Protein AF-A0AAN8INA0-F1 (afdb_monomer_lite)

pLDDT: mean 74.71, std 15.45, range [48.56, 95.62]

Foldseek 3Di:
DDDDQLVFFDPVCNVVVCVLPDCPVVPQPQDQPPVVRDRDRPDPDPDPDPPNDRDDDTHTDDDDPDD

Radius of gyration: 18.63 Å; chains: 1; bounding box: 44×22×52 Å

InterPro domains:
  IPR001067 Nuclear translocator [PR00785] (7-25)
  IPR001067 Nuclear translocator [PR00785] (50-63)
  IPR050933 Circadian Clock Transcription Factors [PTHR23042] (2-63)

Secondary structure (DSSP, 8-state):
----HHHHB-GGGHHHHHHHH-GGGG---EEEETTTTEEEE----S---GGG-------B--S----

Organism: Trichostrongylus colubriformis (NCBI:txid6319)

Structure (mmCIF, N/CA/C/O backbone):
data_AF-A0AAN8INA0-F1
#
_entry.id   AF-A0AAN8INA0-F1
#
loop_
_atom_site.group_PDB
_atom_site.id
_atom_site.type_symbol
_atom_site.label_atom_id
_atom_site.label_alt_id
_atom_site.label_comp_id
_atom_site.label_asym_id
_atom_site.label_entity_id
_atom_site.label_seq_id
_atom_site.pdbx_PDB_ins_code
_atom_site.Cartn_x
_atom_site.Cartn_y
_atom_site.Cartn_z
_atom_site.occupancy
_atom_site.B_iso_or_equiv
_atom_site.auth_seq_id
_atom_site.auth_comp_id
_atom_site.auth_asym_id
_atom_site.auth_atom_id
_atom_site.pdbx_PDB_model_num
ATOM 1 N N . MET A 1 1 ? -0.632 -7.871 19.882 1.00 56.66 1 MET A N 1
ATOM 2 C CA . MET A 1 1 ? -1.457 -8.301 18.734 1.00 56.66 1 MET A CA 1
ATOM 3 C C . MET A 1 1 ? -0.808 -7.753 17.476 1.00 56.66 1 MET A C 1
ATOM 5 O O . MET A 1 1 ? -0.542 -6.560 17.442 1.00 56.66 1 MET A O 1
ATOM 9 N N . ASN A 1 2 ? -0.467 -8.609 16.512 1.00 67.62 2 ASN A N 1
ATOM 10 C CA . ASN A 1 2 ? 0.061 -8.178 15.214 1.00 67.62 2 ASN A CA 1
ATOM 11 C C . ASN A 1 2 ? -1.126 -7.996 14.265 1.00 67.62 2 ASN A C 1
ATOM 13 O O . ASN A 1 2 ? -1.622 -8.981 13.730 1.00 67.62 2 ASN A O 1
ATOM 17 N N . HIS A 1 3 ? -1.600 -6.761 14.111 1.00 77.69 3 HIS A N 1
ATOM 18 C CA . HIS A 1 3 ? -2.595 -6.422 13.094 1.00 77.69 3 HIS A CA 1
ATOM 19 C C . HIS A 1 3 ? -1.905 -6.238 11.749 1.00 77.69 3 HIS A C 1
ATOM 21 O O . HIS A 1 3 ? -0.852 -5.595 11.671 1.00 77.69 3 HIS A O 1
ATOM 27 N N . THR A 1 4 ? -2.485 -6.794 10.688 1.00 87.25 4 THR A N 1
ATOM 28 C CA . THR A 1 4 ? -2.003 -6.502 9.337 1.00 87.25 4 THR A CA 1
ATOM 29 C C . THR A 1 4 ? -2.426 -5.088 8.934 1.00 87.25 4 THR A C 1
ATOM 31 O O . THR A 1 4 ? -3.474 -4.600 9.350 1.00 87.25 4 THR A O 1
ATOM 34 N N . ILE A 1 5 ? -1.628 -4.404 8.105 1.00 88.12 5 ILE A N 1
ATOM 35 C CA . ILE A 1 5 ? -1.946 -3.029 7.678 1.00 88.12 5 ILE A CA 1
ATOM 36 C C . ILE A 1 5 ? -3.312 -2.941 6.974 1.00 88.12 5 ILE A C 1
ATOM 38 O O . ILE A 1 5 ? -4.021 -1.955 7.134 1.00 88.12 5 ILE A O 1
ATOM 42 N N . ASN A 1 6 ? -3.719 -4.003 6.271 1.00 87.06 6 ASN A N 1
ATOM 43 C CA . ASN A 1 6 ? -4.992 -4.075 5.553 1.00 87.06 6 ASN A CA 1
ATOM 44 C C . ASN A 1 6 ? -6.211 -4.015 6.486 1.00 87.06 6 ASN A C 1
ATOM 46 O O . ASN A 1 6 ? -7.227 -3.438 6.113 1.00 87.06 6 ASN A O 1
ATOM 50 N N . GLU A 1 7 ? -6.108 -4.548 7.707 1.00 89.69 7 GLU A N 1
ATOM 51 C CA . GLU A 1 7 ? -7.180 -4.479 8.717 1.00 89.69 7 GLU A CA 1
ATOM 52 C C . GLU A 1 7 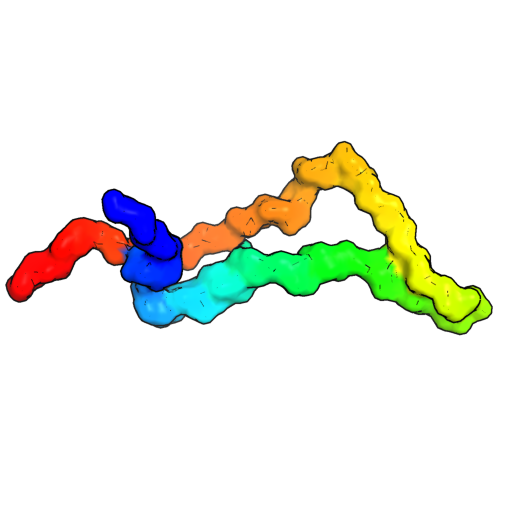? -7.399 -3.058 9.247 1.00 89.69 7 GLU A C 1
ATOM 54 O O . GLU A 1 7 ? -8.466 -2.736 9.771 1.00 89.69 7 GLU A O 1
ATOM 59 N N . LEU A 1 8 ? -6.370 -2.215 9.140 1.00 90.94 8 LEU A N 1
ATOM 60 C CA . LEU A 1 8 ? -6.377 -0.857 9.662 1.00 90.94 8 LEU A CA 1
ATOM 61 C C . LEU A 1 8 ? -6.728 0.178 8.592 1.00 90.94 8 LEU A C 1
ATOM 63 O O . LEU A 1 8 ? -6.978 1.321 8.948 1.00 90.94 8 LEU A O 1
ATOM 67 N N . ILE A 1 9 ? -6.750 -0.174 7.307 1.00 93.69 9 ILE A N 1
ATOM 68 C CA . ILE A 1 9 ? -7.066 0.757 6.216 1.00 93.69 9 ILE A CA 1
ATOM 69 C C . ILE A 1 9 ? -8.583 0.807 5.992 1.00 93.69 9 ILE A C 1
ATOM 71 O O . ILE A 1 9 ? -9.256 -0.226 5.977 1.00 93.69 9 ILE A O 1
ATOM 75 N N . HIS A 1 10 ? -9.122 2.012 5.785 1.00 93.81 10 HIS A N 1
ATOM 76 C CA . HIS A 1 10 ? -10.522 2.215 5.406 1.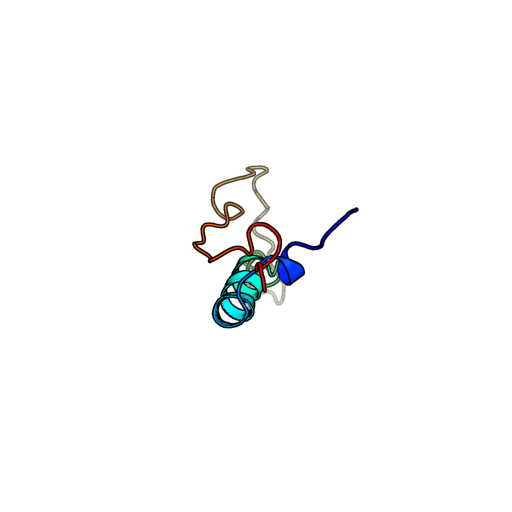00 93.81 10 HIS A CA 1
ATOM 77 C C . HIS A 1 10 ? -10.869 1.420 4.133 1.00 93.81 10 HIS A C 1
ATOM 79 O O .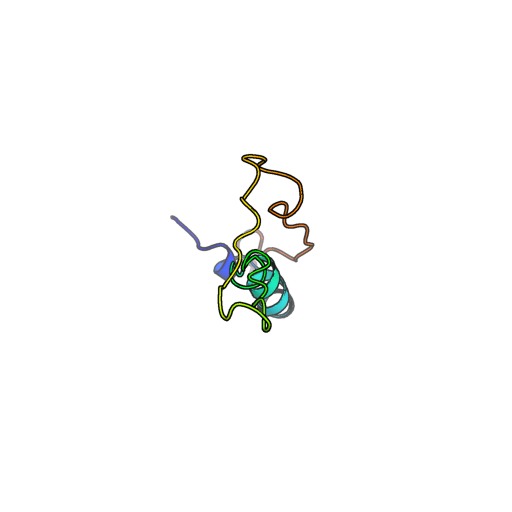 HIS A 1 10 ? -10.087 1.470 3.184 1.00 93.81 10 HIS A O 1
ATOM 85 N N . PRO A 1 11 ? -12.031 0.741 4.055 1.00 92.94 11 PRO A N 1
ATOM 86 C CA . PRO A 1 11 ? -12.386 -0.129 2.928 1.00 92.94 11 PRO A CA 1
ATOM 87 C C . PRO A 1 11 ? -12.184 0.521 1.549 1.00 92.94 11 PRO A C 1
ATOM 89 O O . PRO A 1 11 ? -11.506 -0.063 0.712 1.00 92.94 11 PRO A O 1
ATOM 92 N N . ASP A 1 12 ? -12.645 1.760 1.330 1.00 94.94 12 ASP A N 1
ATOM 93 C CA . ASP A 1 12 ? -12.472 2.431 0.022 1.00 94.94 12 ASP A CA 1
ATOM 94 C C . ASP A 1 12 ? -11.015 2.762 -0.370 1.00 94.94 12 ASP A C 1
ATOM 96 O O . ASP A 1 12 ? -10.754 3.157 -1.511 1.00 94.94 12 ASP A O 1
ATOM 100 N N . ASP A 1 13 ? -10.069 2.671 0.568 1.00 95.62 13 ASP A N 1
ATOM 101 C CA . ASP A 1 13 ? -8.656 2.963 0.320 1.00 95.62 13 ASP A CA 1
ATOM 102 C C . ASP A 1 13 ? -7.832 1.670 0.135 1.00 95.62 13 ASP A C 1
ATOM 104 O O . ASP A 1 13 ? -6.683 1.741 -0.300 1.00 95.62 13 ASP A O 1
ATOM 108 N N . GLN A 1 14 ? -8.397 0.486 0.416 1.00 92.81 14 GLN A N 1
ATOM 109 C CA . GLN A 1 14 ? -7.652 -0.781 0.437 1.00 92.81 14 GLN A CA 1
ATOM 110 C C . GLN A 1 14 ? -7.038 -1.147 -0.918 1.00 92.81 14 GLN A C 1
ATOM 112 O O . GLN A 1 14 ? -5.850 -1.46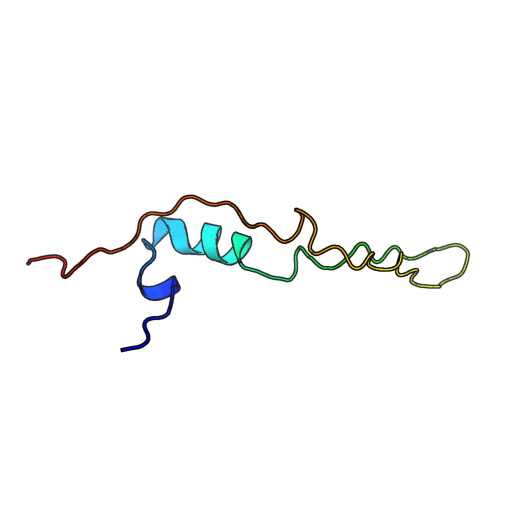7 -0.972 1.00 92.81 14 GLN A O 1
ATOM 117 N N . ASP A 1 15 ? -7.799 -1.051 -2.010 1.00 91.12 15 ASP A N 1
ATOM 118 C CA . ASP A 1 15 ? -7.310 -1.421 -3.346 1.00 91.12 15 ASP A CA 1
ATOM 119 C C . ASP A 1 15 ? -6.155 -0.515 -3.794 1.00 91.12 15 ASP A C 1
ATOM 121 O O . ASP A 1 15 ? -5.096 -0.989 -4.203 1.00 91.12 15 ASP A O 1
ATOM 125 N N . LYS A 1 16 ? -6.297 0.798 -3.580 1.00 91.50 16 LYS A N 1
ATOM 126 C CA . LYS A 1 16 ? -5.267 1.795 -3.917 1.00 91.50 16 LYS A CA 1
ATOM 127 C C . LYS A 1 16 ? -3.957 1.535 -3.171 1.00 91.50 16 LYS A C 1
ATOM 129 O O . LYS A 1 16 ? -2.873 1.711 -3.726 1.00 91.50 16 LYS A O 1
ATOM 134 N N . ILE A 1 17 ? -4.048 1.140 -1.901 1.00 91.88 17 ILE A N 1
ATOM 135 C CA . ILE A 1 17 ? -2.873 0.860 -1.069 1.00 91.88 1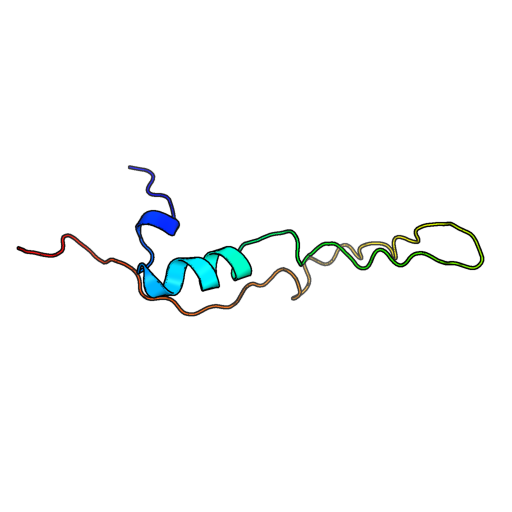7 ILE A CA 1
ATOM 136 C C . ILE A 1 17 ? -2.256 -0.484 -1.421 1.00 91.88 17 ILE A C 1
ATOM 138 O O . ILE A 1 17 ? -1.033 -0.598 -1.472 1.00 91.88 17 ILE A O 1
ATOM 142 N N . ARG A 1 18 ? -3.077 -1.487 -1.723 1.00 89.06 18 ARG A N 1
ATOM 143 C CA . ARG A 1 18 ? -2.602 -2.785 -2.193 1.00 89.06 18 ARG A CA 1
ATOM 144 C C . ARG A 1 18 ? -1.771 -2.642 -3.466 1.00 89.06 18 ARG A C 1
ATOM 146 O O . ARG A 1 18 ? -0.691 -3.229 -3.531 1.00 89.06 18 ARG A O 1
ATOM 153 N N . ASP A 1 19 ? -2.212 -1.826 -4.416 1.00 86.19 19 ASP A N 1
ATOM 154 C CA . ASP A 1 19 ? -1.462 -1.546 -5.645 1.00 86.19 19 ASP A CA 1
ATOM 155 C C . ASP A 1 19 ? -0.139 -0.840 -5.330 1.00 86.19 19 ASP A C 1
ATOM 157 O O . ASP A 1 19 ? 0.938 -1.299 -5.717 1.00 86.19 19 ASP A O 1
ATOM 161 N N . GLN A 1 20 ? -0.198 0.195 -4.487 1.00 86.56 20 GLN A N 1
ATOM 162 C CA . GLN A 1 20 ? 0.984 0.918 -4.021 1.00 86.56 20 GLN A CA 1
ATOM 163 C C . GLN A 1 20 ? 1.926 0.100 -3.144 1.00 86.56 20 GLN A C 1
ATOM 165 O O . GLN A 1 20 ? 3.034 0.568 -2.905 1.00 86.56 20 GLN A O 1
ATOM 170 N N . LEU A 1 21 ? 1.552 -1.090 -2.670 1.00 85.06 21 LEU A N 1
ATOM 171 C CA . LEU A 1 21 ? 2.414 -2.020 -1.929 1.00 85.06 21 LEU A CA 1
ATOM 172 C C . LEU A 1 21 ? 2.811 -3.250 -2.764 1.00 85.06 21 LEU A C 1
ATOM 174 O O . LEU A 1 21 ? 3.759 -3.953 -2.403 1.00 85.06 21 LEU A O 1
ATOM 178 N N . CYS A 1 22 ? 2.155 -3.492 -3.902 1.00 78.31 22 CYS A N 1
ATOM 179 C CA . CYS A 1 22 ? 2.452 -4.611 -4.786 1.00 78.31 22 CYS A CA 1
ATOM 180 C C . CYS A 1 22 ? 3.853 -4.463 -5.405 1.00 78.31 22 CYS A C 1
ATOM 182 O O . CYS A 1 22 ? 4.213 -3.442 -5.995 1.00 78.31 22 CYS A O 1
ATOM 184 N N . GLY A 1 23 ? 4.691 -5.492 -5.254 1.00 61.75 23 GLY A N 1
ATOM 185 C CA . GLY A 1 23 ? 6.065 -5.533 -5.775 1.00 61.75 23 GLY A CA 1
ATOM 186 C C . GLY A 1 23 ? 6.170 -5.737 -7.288 1.00 61.75 23 GLY A C 1
ATOM 187 O O . GLY A 1 23 ? 7.256 -5.574 -7.839 1.00 61.75 23 GLY A O 1
ATOM 188 N N . SER A 1 24 ? 5.067 -6.089 -7.957 1.00 57.31 24 SER A N 1
ATOM 189 C CA . SER A 1 24 ? 5.077 -6.483 -9.372 1.00 57.31 24 SER A CA 1
ATOM 190 C C . SER A 1 24 ? 5.371 -5.323 -10.323 1.00 57.31 24 SER A C 1
ATOM 192 O O . SER A 1 24 ? 5.953 -5.545 -11.379 1.00 57.31 24 SER A O 1
ATOM 194 N N . GLU A 1 25 ? 5.028 -4.089 -9.954 1.00 52.62 25 GLU A N 1
ATOM 195 C CA . GLU A 1 25 ? 5.335 -2.907 -10.777 1.00 52.62 25 GLU A CA 1
ATOM 196 C C . GLU A 1 25 ? 6.819 -2.514 -10.684 1.00 52.62 25 GLU A C 1
ATOM 198 O O . GLU A 1 25 ? 7.351 -1.814 -11.539 1.00 52.62 25 GLU A O 1
ATOM 203 N N . VAL A 1 26 ? 7.527 -3.057 -9.685 1.00 51.72 26 VAL A N 1
ATOM 204 C CA . VAL A 1 26 ? 8.991 -3.008 -9.551 1.00 51.72 26 VAL A CA 1
ATOM 205 C C . VAL A 1 26 ? 9.627 -4.236 -10.216 1.00 51.72 26 VAL A C 1
ATOM 207 O O . VAL A 1 26 ? 10.722 -4.673 -9.857 1.00 51.72 26 VAL A O 1
ATOM 210 N N . ALA A 1 27 ? 8.965 -4.834 -11.211 1.00 50.94 27 ALA A N 1
ATOM 211 C CA . ALA A 1 27 ? 9.632 -5.710 -12.159 1.00 50.94 27 ALA A CA 1
ATOM 212 C C . ALA A 1 27 ? 10.549 -4.847 -13.036 1.00 50.94 27 ALA A C 1
ATOM 214 O O . ALA A 1 27 ? 10.196 -4.448 -14.139 1.00 50.94 27 ALA A O 1
ATOM 215 N N . ILE A 1 28 ? 11.723 -4.548 -12.469 1.00 56.59 28 ILE A N 1
ATOM 216 C CA . ILE A 1 28 ? 12.981 -4.134 -13.096 1.00 56.59 28 ILE A CA 1
ATOM 217 C C . ILE A 1 28 ? 12.895 -4.289 -14.609 1.00 56.59 28 ILE A C 1
ATOM 219 O O . ILE A 1 28 ? 12.727 -5.420 -15.060 1.00 56.59 28 ILE A O 1
ATOM 223 N N . ASN A 1 29 ? 13.034 -3.178 -15.337 1.00 56.56 29 ASN A N 1
ATOM 224 C CA . ASN A 1 29 ? 13.109 -3.055 -16.795 1.00 56.56 29 ASN A CA 1
ATOM 225 C C . ASN A 1 29 ? 13.808 -4.257 -17.462 1.00 56.56 29 ASN A C 1
ATOM 227 O O . ASN A 1 29 ? 15.003 -4.232 -17.752 1.00 56.56 29 ASN A O 1
ATOM 231 N N . LYS A 1 30 ? 13.069 -5.346 -17.684 1.00 61.19 30 LYS A N 1
ATOM 232 C CA . LYS A 1 30 ? 13.538 -6.541 -18.383 1.00 61.19 30 LYS A CA 1
ATOM 233 C C . LYS A 1 30 ? 13.165 -6.333 -19.834 1.00 61.19 30 LYS A C 1
ATOM 235 O O . LYS A 1 30 ? 12.084 -6.719 -20.267 1.00 61.19 30 LYS A O 1
ATOM 240 N N . VAL A 1 31 ? 14.049 -5.666 -20.561 1.00 71.19 31 VAL A N 1
ATOM 241 C CA . VAL A 1 31 ? 13.851 -5.432 -21.988 1.00 71.19 31 VAL A CA 1
ATOM 242 C C . VAL A 1 31 ? 14.349 -6.658 -22.749 1.00 71.19 31 VAL A C 1
ATOM 244 O O . VAL A 1 31 ? 15.487 -7.105 -22.574 1.00 71.19 31 VAL A O 1
ATOM 247 N N . LEU A 1 32 ? 13.474 -7.223 -23.580 1.00 74.06 32 LEU A N 1
ATOM 248 C CA . LEU A 1 32 ? 13.840 -8.255 -24.540 1.00 74.06 32 LEU A CA 1
ATOM 249 C C . LEU A 1 32 ? 14.538 -7.586 -25.724 1.00 74.06 32 LEU A C 1
ATOM 251 O O . LEU A 1 32 ? 13.925 -6.825 -26.472 1.00 74.06 32 LEU A O 1
ATOM 255 N N . ASP A 1 33 ? 15.821 -7.879 -25.905 1.00 78.31 33 ASP A N 1
ATOM 256 C CA . ASP A 1 33 ? 16.547 -7.466 -27.098 1.00 78.31 33 ASP A CA 1
ATOM 257 C C . ASP A 1 33 ? 16.149 -8.400 -28.251 1.00 78.31 33 ASP A C 1
ATOM 259 O O . ASP A 1 33 ? 16.647 -9.522 -28.359 1.00 78.31 33 ASP A O 1
ATOM 263 N N . LEU A 1 34 ? 15.217 -7.952 -29.101 1.00 80.31 34 LEU A N 1
ATOM 264 C CA . LEU A 1 34 ? 14.697 -8.760 -30.214 1.00 80.31 34 LEU A CA 1
ATOM 265 C C . LEU A 1 34 ? 15.783 -9.176 -31.218 1.00 80.31 34 LEU A C 1
ATOM 267 O O . LEU A 1 34 ? 15.633 -10.191 -31.889 1.00 80.31 34 LEU A O 1
ATOM 271 N N . LYS A 1 35 ? 16.884 -8.421 -31.313 1.00 81.94 35 LYS A N 1
ATOM 272 C CA . LYS A 1 35 ? 17.988 -8.719 -32.233 1.00 81.94 35 LYS A CA 1
ATOM 273 C C . LYS A 1 35 ? 18.820 -9.914 -31.763 1.00 81.94 35 LYS A C 1
ATOM 275 O O . LYS A 1 35 ? 19.339 -10.653 -32.593 1.00 81.94 35 LYS A O 1
ATOM 280 N N . THR A 1 36 ? 18.974 -10.089 -30.453 1.00 79.81 36 THR A N 1
ATOM 281 C CA . THR A 1 36 ? 19.839 -11.122 -29.854 1.00 79.81 36 THR A CA 1
ATOM 282 C C . THR A 1 36 ? 19.067 -12.207 -29.104 1.00 79.81 36 THR A C 1
ATOM 284 O O . THR A 1 36 ? 19.674 -13.158 -28.618 1.00 79.81 36 THR A O 1
ATOM 287 N N . GLY A 1 37 ? 17.747 -12.061 -28.953 1.00 77.19 37 GLY A N 1
ATOM 288 C CA . GLY A 1 37 ? 16.902 -12.986 -28.191 1.00 77.19 37 GLY A CA 1
ATOM 289 C C . GLY A 1 37 ? 17.230 -13.039 -26.696 1.00 77.19 37 GLY A C 1
ATOM 290 O O . GLY A 1 37 ? 16.748 -13.920 -25.990 1.00 77.19 37 GLY A O 1
ATOM 291 N N . THR A 1 38 ? 18.062 -12.121 -26.198 1.00 77.19 38 THR A N 1
ATOM 292 C CA . THR A 1 38 ? 18.536 -12.133 -24.813 1.00 77.19 38 THR A CA 1
ATOM 293 C C . THR A 1 38 ? 17.760 -11.113 -23.990 1.00 77.19 38 THR A C 1
ATOM 295 O O . THR A 1 38 ? 17.618 -9.951 -24.375 1.00 77.19 38 THR A O 1
ATOM 298 N N . VAL A 1 39 ? 17.280 -11.526 -22.818 1.00 69.88 39 VAL A N 1
ATOM 299 C CA . VAL A 1 39 ? 16.745 -10.589 -21.825 1.00 69.88 39 VAL A CA 1
ATOM 300 C C . VAL A 1 39 ? 17.927 -9.890 -21.168 1.00 69.88 39 VAL A C 1
ATOM 302 O O . VAL A 1 39 ? 18.641 -10.481 -20.354 1.00 69.88 39 VAL A O 1
ATOM 305 N N . LYS A 1 40 ? 18.148 -8.625 -21.524 1.00 62.66 40 LYS A N 1
ATOM 306 C CA . LYS A 1 40 ? 19.187 -7.813 -20.893 1.00 62.66 40 LYS A CA 1
ATOM 307 C C . LYS A 1 40 ? 18.649 -7.311 -19.559 1.00 62.66 40 LYS A C 1
ATOM 309 O O . LYS A 1 40 ? 17.700 -6.534 -19.507 1.00 62.66 40 LYS A O 1
ATOM 314 N N . ARG A 1 41 ? 19.252 -7.776 -18.464 1.00 65.50 41 ARG A N 1
ATOM 315 C CA . ARG A 1 41 ? 19.135 -7.094 -17.173 1.00 65.50 41 ARG A CA 1
ATOM 316 C C . ARG A 1 41 ? 20.133 -5.947 -17.210 1.00 65.50 41 ARG A C 1
ATOM 318 O O . ARG A 1 41 ? 21.322 -6.192 -17.019 1.00 65.50 41 ARG A O 1
ATOM 325 N N . GLU A 1 42 ? 19.685 -4.723 -17.473 1.00 59.28 42 GLU A N 1
ATOM 326 C CA . GLU A 1 42 ? 20.517 -3.576 -17.109 1.00 59.28 42 GLU A CA 1
ATOM 327 C C . GLU A 1 42 ? 20.727 -3.661 -15.599 1.00 59.28 42 GLU A C 1
ATOM 329 O O . GLU A 1 42 ? 19.768 -3.722 -14.825 1.00 59.28 42 GLU A O 1
ATOM 334 N N . GLY A 1 43 ? 21.988 -3.860 -15.212 1.00 50.62 43 GLY A N 1
ATOM 335 C CA . GLY A 1 43 ? 22.366 -4.205 -13.854 1.00 50.62 43 GLY A CA 1
ATOM 336 C C . GLY A 1 43 ? 21.718 -3.243 -12.876 1.00 50.62 43 GLY A C 1
ATOM 337 O O . GLY A 1 43 ? 21.816 -2.027 -13.034 1.00 50.62 43 GLY A O 1
ATOM 338 N N . ALA A 1 44 ? 21.055 -3.802 -11.864 1.00 49.94 44 ALA A N 1
ATOM 339 C CA . ALA A 1 44 ? 20.645 -3.042 -10.706 1.00 49.94 44 ALA A CA 1
ATOM 340 C C . ALA A 1 44 ? 21.911 -2.393 -10.145 1.00 49.94 44 ALA A C 1
ATOM 342 O O . ALA A 1 44 ? 22.727 -3.053 -9.499 1.00 49.94 44 ALA A O 1
ATOM 343 N N . ALA A 1 45 ? 22.100 -1.100 -10.418 1.00 48.56 45 ALA A N 1
ATOM 344 C CA . ALA A 1 45 ? 22.952 -0.301 -9.570 1.00 48.56 45 ALA A CA 1
ATOM 345 C C . ALA A 1 45 ? 22.460 -0.583 -8.152 1.00 48.56 45 ALA A C 1
ATOM 347 O O . ALA A 1 45 ? 21.265 -0.452 -7.881 1.00 48.56 45 ALA A O 1
ATOM 348 N N . SER A 1 46 ? 23.373 -1.024 -7.288 1.00 50.00 46 SER A N 1
ATOM 349 C CA . SER A 1 46 ? 23.198 -1.087 -5.841 1.00 50.00 46 SER A CA 1
ATOM 350 C C . SER A 1 46 ? 22.962 0.330 -5.319 1.00 50.00 46 SER A C 1
ATOM 352 O O . SER A 1 46 ? 23.810 0.991 -4.730 1.00 50.00 46 SER A O 1
ATOM 354 N N . ARG A 1 47 ? 21.801 0.860 -5.656 1.00 50.59 47 ARG A N 1
ATOM 355 C CA . ARG A 1 47 ? 21.217 2.046 -5.102 1.00 50.59 47 ARG A CA 1
ATOM 356 C C . ARG A 1 47 ? 19.832 1.600 -4.728 1.00 50.59 47 ARG A C 1
ATOM 358 O O . ARG A 1 47 ? 18.972 1.403 -5.582 1.00 50.59 47 ARG A O 1
ATOM 365 N N . VAL A 1 48 ? 19.621 1.486 -3.432 1.00 51.06 48 VAL A N 1
ATOM 366 C CA . VAL A 1 48 ? 18.311 1.671 -2.824 1.00 51.06 48 VAL A CA 1
ATOM 367 C C . VAL A 1 48 ? 17.895 3.118 -3.155 1.00 51.06 48 VAL A C 1
ATOM 369 O O . VAL A 1 48 ? 18.040 4.033 -2.357 1.00 51.06 48 VAL A O 1
ATOM 372 N N . HIS A 1 49 ? 17.563 3.376 -4.420 1.00 55.75 49 HIS A N 1
ATOM 373 C CA . HIS A 1 49 ? 17.266 4.688 -4.980 1.00 55.75 49 HIS A CA 1
ATOM 374 C C . HIS A 1 49 ? 15.765 4.770 -5.171 1.00 55.75 49 HIS A C 1
ATOM 376 O O . HIS A 1 49 ? 15.202 3.835 -5.731 1.00 55.75 49 HIS A O 1
ATOM 382 N N . MET A 1 50 ? 15.188 5.897 -4.737 1.00 52.78 50 MET A N 1
ATOM 383 C CA . MET A 1 50 ? 13.879 6.536 -5.003 1.00 52.78 50 MET A CA 1
ATOM 384 C C . MET A 1 50 ? 12.707 5.717 -5.582 1.00 52.78 50 MET A C 1
ATOM 386 O O . MET A 1 50 ? 11.579 5.921 -5.164 1.00 52.78 50 MET A O 1
ATOM 390 N N . THR A 1 51 ? 12.943 4.790 -6.501 1.0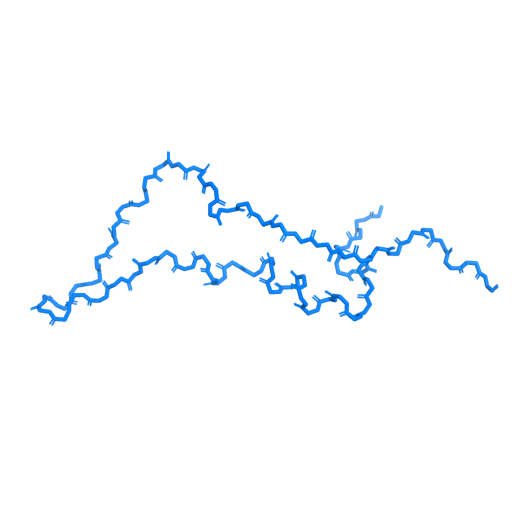0 61.94 51 THR A N 1
ATOM 391 C CA . THR A 1 51 ? 11.989 3.839 -7.090 1.00 61.94 51 THR A CA 1
ATOM 392 C C . THR A 1 51 ? 11.332 2.884 -6.086 1.00 61.94 51 THR A C 1
ATOM 394 O O . THR A 1 51 ? 10.215 2.440 -6.317 1.00 61.94 51 THR A O 1
ATOM 397 N N . CYS A 1 52 ? 11.978 2.582 -4.953 1.00 65.56 52 CYS A N 1
ATOM 398 C CA . CYS A 1 52 ? 11.387 1.764 -3.886 1.00 65.56 52 CYS A CA 1
ATOM 399 C C . CYS A 1 52 ? 10.599 2.586 -2.851 1.00 65.56 52 CYS A C 1
ATOM 401 O O . CYS A 1 52 ? 9.937 2.011 -1.985 1.00 65.56 52 CYS A O 1
ATOM 403 N N . ARG A 1 53 ? 10.681 3.925 -2.907 1.00 77.75 53 ARG A N 1
ATOM 404 C CA . ARG A 1 53 ? 9.936 4.813 -2.014 1.00 77.75 53 ARG A CA 1
ATOM 405 C C . ARG A 1 53 ? 8.485 4.857 -2.482 1.00 77.75 53 ARG A C 1
ATOM 407 O O . ARG A 1 53 ? 8.169 5.494 -3.479 1.00 77.75 53 ARG A O 1
ATOM 414 N N . ARG A 1 54 ? 7.604 4.202 -1.734 1.00 82.19 54 ARG A N 1
ATOM 415 C CA . ARG A 1 54 ? 6.156 4.237 -1.963 1.00 82.19 54 ARG A CA 1
ATOM 416 C C . ARG A 1 54 ? 5.569 5.408 -1.176 1.00 82.19 54 ARG A C 1
ATOM 418 O O . ARG A 1 54 ? 5.830 5.538 0.018 1.00 82.19 54 ARG A O 1
ATOM 425 N N . GLY A 1 55 ? 4.842 6.289 -1.859 1.00 85.94 55 GLY A N 1
ATOM 426 C CA . GLY A 1 55 ? 4.153 7.429 -1.258 1.00 85.94 55 GLY A CA 1
ATOM 427 C C . GLY A 1 55 ? 2.656 7.304 -1.494 1.00 85.94 55 GLY A C 1
ATOM 428 O O . GLY A 1 55 ? 2.227 7.173 -2.635 1.00 85.94 55 GLY A O 1
ATOM 429 N N . PHE A 1 56 ? 1.869 7.331 -0.424 1.00 92.00 56 PHE A N 1
ATOM 430 C CA . PHE A 1 56 ? 0.416 7.235 -0.486 1.00 92.00 56 PHE A CA 1
ATOM 431 C C . PHE A 1 56 ? -0.221 7.990 0.680 1.00 92.00 56 PHE A C 1
ATOM 433 O O . PHE A 1 56 ? 0.435 8.299 1.675 1.00 92.00 56 PHE A O 1
ATOM 440 N N . ILE A 1 57 ? -1.516 8.259 0.553 1.00 94.38 57 ILE A N 1
ATOM 441 C CA . ILE A 1 57 ? -2.365 8.793 1.616 1.00 94.38 57 ILE A CA 1
ATOM 442 C C . ILE A 1 57 ? -3.535 7.816 1.757 1.00 94.38 57 ILE A C 1
ATOM 444 O O . ILE A 1 57 ? -4.137 7.443 0.753 1.00 94.38 57 ILE A O 1
ATOM 448 N N . CYS A 1 58 ? -3.842 7.385 2.981 1.00 95.19 58 CYS A N 1
ATOM 449 C CA . CYS A 1 58 ? -5.017 6.565 3.282 1.00 95.19 58 CYS A CA 1
ATOM 450 C C . CYS A 1 58 ? -5.617 6.959 4.627 1.00 95.19 58 CYS A C 1
ATOM 452 O O . CYS A 1 58 ? -4.931 7.513 5.491 1.00 95.19 58 CYS A O 1
ATOM 454 N N . ARG A 1 59 ? -6.901 6.654 4.806 1.00 95.38 59 ARG A N 1
ATOM 455 C CA . ARG A 1 59 ? -7.572 6.740 6.101 1.00 95.38 59 ARG A CA 1
ATOM 456 C C . ARG A 1 59 ? -7.294 5.462 6.882 1.00 95.38 59 ARG A C 1
ATOM 458 O O . ARG A 1 59 ? -7.501 4.361 6.370 1.00 95.38 59 ARG A O 1
ATOM 465 N N . MET A 1 60 ? -6.856 5.616 8.127 1.00 93.75 60 MET A N 1
ATOM 466 C CA . MET A 1 60 ? -6.650 4.497 9.039 1.00 93.75 60 MET A CA 1
ATOM 467 C C . MET A 1 60 ? -7.731 4.466 10.114 1.00 93.75 60 MET A C 1
ATOM 469 O O . MET A 1 60 ? -8.138 5.504 10.636 1.00 93.75 60 MET A O 1
ATOM 473 N N . ARG A 1 61 ? -8.166 3.263 10.474 1.00 88.00 61 ARG A N 1
ATOM 474 C CA . ARG A 1 61 ? -8.971 3.010 11.660 1.00 88.00 61 ARG A CA 1
ATOM 475 C C . ARG A 1 61 ? -8.134 3.330 12.897 1.00 88.00 61 ARG A C 1
ATOM 477 O O . ARG A 1 61 ? -7.077 2.735 13.099 1.00 88.00 61 ARG A O 1
ATOM 484 N N . LEU A 1 62 ? -8.630 4.236 13.736 1.00 85.81 62 LEU A N 1
ATOM 485 C CA . LEU A 1 62 ? -8.016 4.586 15.013 1.00 85.81 62 LEU A CA 1
ATOM 486 C C . LEU A 1 62 ? -8.972 4.243 16.155 1.00 85.81 62 LEU A C 1
ATOM 488 O O . LEU A 1 62 ? -10.084 4.755 16.202 1.00 85.81 62 LEU A O 1
ATOM 492 N N . GLY A 1 63 ? -8.511 3.397 17.077 1.00 77.56 63 GLY A N 1
ATOM 493 C CA . GLY A 1 63 ? -9.283 2.997 18.250 1.00 77.56 63 GLY A CA 1
ATOM 494 C C . GLY A 1 63 ? -10.512 2.126 17.938 1.00 77.56 63 GLY A C 1
ATOM 495 O O . GLY A 1 63 ? -10.763 1.737 16.788 1.00 77.56 63 GLY A O 1
ATOM 496 N N . PRO A 1 64 ? -11.273 1.755 18.979 1.00 72.56 64 PRO A N 1
ATOM 497 C CA . PRO A 1 64 ? -12.622 1.242 18.804 1.00 72.56 64 PRO A CA 1
ATOM 498 C C . PRO A 1 64 ? -13.464 2.326 18.120 1.00 72.56 64 PRO A C 1
ATOM 500 O O . PRO A 1 64 ? -13.406 3.485 18.519 1.00 72.56 64 PRO A O 1
ATOM 503 N N . LEU A 1 65 ? -14.249 1.950 17.107 1.00 64.12 65 LEU A N 1
ATOM 504 C CA . LEU A 1 65 ? -15.427 2.742 16.767 1.00 64.12 65 LEU A CA 1
ATOM 505 C C . LEU A 1 65 ? -16.315 2.599 18.004 1.00 64.12 65 LEU A C 1
ATOM 507 O O . LEU A 1 65 ? -16.838 1.507 18.233 1.00 64.12 65 LEU A O 1
ATOM 511 N N . GLU A 1 66 ? -16.328 3.602 18.882 1.00 67.06 66 GLU A N 1
ATOM 512 C CA . GLU A 1 66 ? -17.273 3.594 19.995 1.00 67.06 66 GLU A CA 1
ATOM 513 C C . GLU A 1 66 ? -18.697 3.443 19.428 1.00 67.06 66 GLU A C 1
ATOM 515 O O . GLU A 1 66 ? -18.946 3.909 18.310 1.00 67.06 66 GLU A O 1
ATOM 520 N N . PRO A 1 67 ? -19.563 2.692 20.128 1.00 62.84 67 PRO A N 1
ATOM 521 C CA . PRO A 1 67 ? -20.830 2.198 19.593 1.00 62.84 67 PRO A CA 1
ATOM 522 C C . PRO A 1 67 ? -21.808 3.292 19.157 1.00 62.84 67 PRO A C 1
ATOM 524 O O . PRO A 1 67 ? -21.812 4.382 19.772 1.00 62.84 67 PRO A O 1
#

Sequence (67 aa):
MNHTINELIHPDDQDKIRDQLCGSEVAINKVLDLKTGTVKREGAASRVHMTCRRGFICRMRLGPLEP